Protein AF-A0A212UH02-F1 (afdb_monomer_lite)

Organism: NCBI:txid89968

pLDDT: mean 80.53, std 18.41, range [42.66, 97.81]

Sequence (176 aa):
MVTVTPSQAAPNKSSKPTMSANAAAHTKRFFQVAPLLGLSRFRIMVLRFFYAVIILLLGVQVWTEIVTHPVAWQPLPAVAFSFWGALSALAILGLVNPLKMIPLLLIQFGYKLIWLLMVAYPLWAANQLVLSQAQGLTKANLLGVVLDLLVIPWGYVFKQYILLSHPEQGALNLSQ

Secondary structure (DSSP, 8-state):
---PPPP--------PPPHHHHHHHHHHHHHHHHHHTT--HHHHHHHHHHHHHIIIIIIHHHHHHHHH--SS--HHHHHHHHHHHHHHHHHHHHHH-TTTTHHHHHHHHHHHHHHIIIIIHHHHHTT--TTSTHHHHHHHHHHHHHHHHHHS-HHHHIIIIIGGG-SSSSSSSS--

Structure (mmCIF, N/CA/C/O backbone):
data_AF-A0A212UH02-F1
#
_entry.id   AF-A0A212UH02-F1
#
loop_
_atom_site.group_PDB
_atom_site.id
_atom_site.type_symbol
_atom_site.label_atom_id
_atom_site.label_alt_id
_atom_s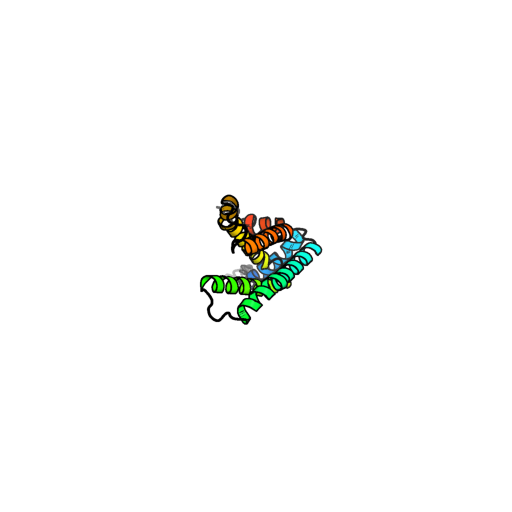ite.label_comp_id
_atom_site.label_asym_id
_atom_site.label_entity_id
_atom_site.label_seq_id
_atom_site.pdbx_PDB_ins_code
_atom_site.Cartn_x
_atom_site.Cartn_y
_atom_site.Cartn_z
_atom_site.occupancy
_atom_site.B_iso_or_equiv
_atom_site.auth_seq_id
_atom_site.auth_comp_id
_atom_site.auth_asym_id
_atom_site.auth_atom_id
_atom_site.pdbx_PDB_model_num
ATOM 1 N N . MET A 1 1 ? -8.562 59.029 61.235 1.00 44.41 1 MET A N 1
ATOM 2 C CA . MET A 1 1 ? -7.737 57.804 61.264 1.00 44.41 1 MET A CA 1
ATOM 3 C C . MET A 1 1 ? -8.304 56.870 60.209 1.00 44.41 1 MET A C 1
ATOM 5 O O . MET A 1 1 ? -9.461 56.496 60.316 1.00 44.41 1 MET A O 1
ATOM 9 N N . VAL A 1 2 ? -7.554 56.647 59.132 1.00 46.22 2 VAL A N 1
ATOM 10 C CA . VAL A 1 2 ? -7.956 55.844 57.968 1.00 46.22 2 VAL A CA 1
ATOM 11 C C . VAL A 1 2 ? -7.572 54.392 58.233 1.00 46.22 2 VAL A C 1
ATOM 13 O O . VAL A 1 2 ? -6.415 54.146 58.560 1.00 46.22 2 VAL A O 1
ATOM 16 N N . THR A 1 3 ? -8.479 53.439 58.026 1.00 42.66 3 THR A N 1
ATOM 17 C CA . THR A 1 3 ? -8.101 52.037 57.794 1.00 42.66 3 THR A CA 1
ATOM 18 C C . THR A 1 3 ? -8.930 51.457 56.652 1.00 42.66 3 THR A C 1
ATOM 20 O O . THR A 1 3 ? -10.142 51.282 56.734 1.00 42.66 3 THR A O 1
ATOM 23 N N . VAL A 1 4 ? -8.227 51.221 55.546 1.00 48.72 4 VAL A N 1
ATOM 24 C CA . VAL A 1 4 ? -8.689 50.608 54.300 1.00 48.72 4 VAL A CA 1
ATOM 25 C C . VAL A 1 4 ? -8.771 49.092 54.493 1.00 48.72 4 VAL A C 1
ATOM 27 O O . VAL A 1 4 ? -7.836 48.479 55.005 1.00 48.72 4 VAL A O 1
ATOM 30 N N . THR A 1 5 ? -9.876 48.478 54.077 1.00 52.28 5 THR A N 1
ATOM 31 C CA . THR A 1 5 ? -10.054 47.017 54.027 1.00 52.28 5 THR A CA 1
ATOM 32 C C . THR A 1 5 ? -9.269 46.432 52.839 1.00 52.28 5 THR A C 1
ATOM 34 O O . THR A 1 5 ? -9.361 46.992 51.745 1.00 52.28 5 THR A O 1
ATOM 37 N N . PRO A 1 6 ? -8.519 45.317 52.969 1.00 47.22 6 PRO A N 1
ATOM 38 C CA . PRO A 1 6 ? -7.828 44.726 51.828 1.00 47.22 6 PRO A CA 1
ATOM 39 C C . PRO A 1 6 ? -8.793 43.895 50.970 1.00 47.22 6 PRO A C 1
ATOM 41 O O . PRO A 1 6 ? -9.429 42.959 51.451 1.00 47.22 6 PRO A O 1
ATOM 44 N N . SER A 1 7 ? -8.854 44.228 49.681 1.00 46.78 7 SER A N 1
ATOM 45 C CA . SER A 1 7 ? -9.477 43.433 48.619 1.00 46.78 7 SER A CA 1
ATOM 46 C C . SER A 1 7 ? -8.651 42.167 48.356 1.00 46.78 7 SER A C 1
ATOM 48 O O . SER A 1 7 ? -7.488 42.254 47.958 1.00 46.78 7 SER A O 1
ATOM 50 N N . GLN A 1 8 ? -9.229 40.986 48.589 1.00 44.94 8 GLN A N 1
ATOM 5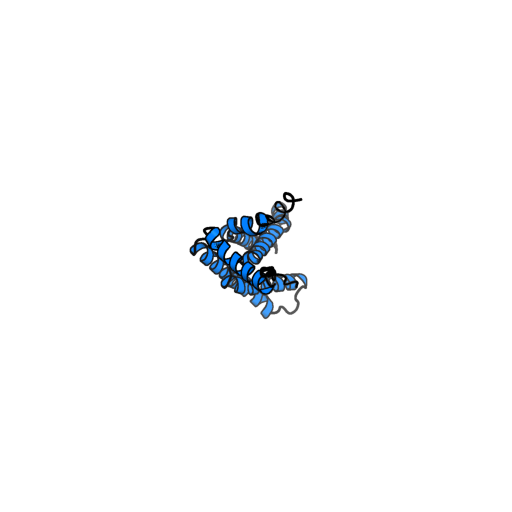1 C CA . GLN A 1 8 ? -8.630 39.710 48.192 1.00 44.94 8 GLN A CA 1
ATOM 52 C C . GLN A 1 8 ? -8.901 39.457 46.704 1.00 44.94 8 GLN A C 1
ATOM 54 O O . GLN A 1 8 ? -10.021 39.155 46.297 1.00 44.94 8 GLN A O 1
ATOM 59 N N . ALA A 1 9 ? -7.852 39.569 45.892 1.00 46.56 9 ALA A N 1
ATOM 60 C CA . ALA A 1 9 ? -7.858 39.167 44.493 1.00 46.56 9 ALA A CA 1
ATOM 61 C C . ALA A 1 9 ? -7.966 37.635 44.366 1.00 46.56 9 ALA A C 1
ATOM 63 O O . ALA A 1 9 ? -7.197 36.889 44.973 1.00 46.56 9 ALA A O 1
ATOM 64 N N . ALA A 1 10 ? -8.913 37.165 43.551 1.00 49.25 10 ALA A N 1
ATOM 65 C CA . ALA A 1 10 ? -9.073 35.754 43.213 1.00 49.25 10 ALA A CA 1
ATOM 66 C C . ALA A 1 10 ? -7.862 35.224 42.409 1.00 49.25 10 ALA A C 1
ATOM 68 O O . ALA A 1 10 ? -7.342 35.936 41.545 1.00 49.25 10 ALA A O 1
ATOM 69 N N . PRO A 1 11 ? -7.416 33.971 42.618 1.00 43.22 11 PRO A N 1
ATOM 70 C CA . PRO A 1 11 ? -6.321 33.402 41.843 1.00 43.22 11 PRO A CA 1
ATOM 71 C C . PRO A 1 11 ? -6.762 33.121 40.398 1.00 43.22 11 PRO A C 1
ATOM 73 O O . PRO A 1 11 ? -7.559 32.222 40.125 1.00 43.22 11 PRO A O 1
ATOM 76 N N . ASN A 1 12 ? -6.199 33.889 39.463 1.00 47.81 12 ASN A N 1
ATOM 77 C CA . ASN A 1 12 ? -6.303 33.698 38.019 1.00 47.81 12 ASN A CA 1
ATOM 78 C C . ASN A 1 12 ? -5.686 32.345 37.605 1.00 47.81 12 ASN A C 1
ATOM 80 O O . ASN A 1 12 ? -4.474 32.224 37.425 1.00 47.81 12 ASN A O 1
ATOM 84 N N . LYS A 1 13 ? -6.520 31.312 37.434 1.00 53.09 13 LYS A N 1
ATOM 85 C CA . LYS A 1 13 ? -6.127 30.038 36.810 1.00 53.09 13 LYS A CA 1
ATOM 86 C C . LYS A 1 13 ? -6.199 30.137 35.283 1.00 53.09 13 LYS A C 1
ATOM 88 O O . LYS A 1 13 ? -7.015 29.488 34.643 1.00 53.09 13 LYS A O 1
ATOM 93 N N . SER A 1 14 ? -5.290 30.905 34.693 1.00 54.97 14 SER A N 1
ATOM 94 C CA . SER A 1 14 ? -4.948 30.823 33.268 1.00 54.97 14 SER A CA 1
ATOM 95 C C . SER A 1 14 ? -3.706 29.936 33.091 1.00 54.97 14 SER A C 1
ATOM 97 O O . SER A 1 14 ? -2.656 30.376 32.616 1.00 54.97 14 SER A O 1
ATOM 99 N N . SER A 1 15 ? -3.784 28.665 33.492 1.00 56.62 15 SER A N 1
ATOM 100 C CA . SER A 1 15 ? -2.732 27.701 33.159 1.00 56.62 15 SER A CA 1
ATOM 101 C C . SER A 1 15 ? -2.909 27.270 31.704 1.00 56.62 15 SER A C 1
ATOM 103 O O . SER A 1 15 ? -3.694 26.365 31.415 1.00 56.62 15 SER A O 1
ATOM 105 N N . LYS A 1 16 ? -2.200 27.934 30.780 1.00 56.03 16 LYS A N 1
ATOM 106 C CA . LYS A 1 16 ? -2.063 27.460 29.396 1.00 56.03 16 LYS A CA 1
ATOM 107 C C . LYS A 1 16 ? -1.597 25.995 29.433 1.00 56.03 16 LYS A C 1
ATOM 109 O O . LYS A 1 16 ? -0.610 25.713 30.117 1.00 56.03 16 LYS A O 1
ATOM 114 N N . PRO A 1 17 ? -2.275 25.060 28.744 1.00 54.72 17 PRO A N 1
ATOM 115 C CA . PRO A 1 17 ? -1.836 23.673 28.711 1.00 54.72 17 PRO A CA 1
ATOM 116 C C . PRO A 1 17 ? -0.418 23.616 28.136 1.00 54.72 17 PRO A C 1
ATOM 118 O O . PRO A 1 17 ? -0.144 24.144 27.057 1.00 54.72 17 PRO A O 1
ATOM 121 N N . THR A 1 18 ? 0.503 23.020 28.890 1.00 59.59 18 THR A N 1
ATOM 122 C CA . THR A 1 18 ? 1.896 22.848 28.474 1.00 59.59 18 THR A CA 1
ATOM 123 C C . THR A 1 18 ? 1.941 21.977 27.213 1.00 59.59 18 THR A C 1
ATOM 125 O O . THR A 1 18 ? 1.190 21.010 27.093 1.00 59.59 18 THR A O 1
ATOM 128 N N . MET A 1 19 ? 2.820 22.299 26.256 1.00 54.53 19 MET A N 1
ATOM 129 C CA . MET A 1 19 ? 2.966 21.584 24.970 1.00 54.53 19 MET A CA 1
ATOM 130 C C . MET A 1 19 ? 3.012 20.046 25.115 1.00 54.53 19 MET A C 1
ATOM 132 O O . MET A 1 19 ? 2.472 19.323 24.280 1.00 54.53 19 MET A O 1
ATOM 136 N N . SER A 1 20 ? 3.590 19.550 26.215 1.00 56.31 20 SER A N 1
ATOM 137 C CA . SER A 1 20 ? 3.657 18.125 26.566 1.00 56.31 20 SER A CA 1
ATOM 138 C C . SER A 1 20 ? 2.278 17.490 26.825 1.00 56.31 20 SER A C 1
ATOM 140 O O . SER A 1 20 ? 1.991 16.393 26.339 1.00 56.31 20 SER A O 1
ATOM 142 N N . ALA A 1 21 ? 1.374 18.201 27.509 1.00 56.88 21 ALA A N 1
ATOM 143 C CA . ALA A 1 21 ? 0.016 17.729 27.772 1.00 56.88 21 ALA A CA 1
ATOM 144 C C . ALA A 1 21 ? -0.810 17.617 26.479 1.00 56.88 21 ALA A C 1
ATOM 146 O O . ALA A 1 21 ? -1.554 16.651 26.303 1.00 56.88 21 ALA A O 1
ATOM 147 N N . ASN A 1 22 ? -0.619 18.547 25.537 1.00 54.28 22 ASN A N 1
ATOM 148 C CA . ASN A 1 22 ? -1.305 18.525 24.243 1.00 54.28 22 ASN A CA 1
ATOM 149 C C . ASN A 1 22 ? -0.824 17.372 23.344 1.00 54.28 22 ASN A C 1
ATOM 151 O O . ASN A 1 22 ? -1.654 16.713 22.719 1.00 54.28 22 ASN A O 1
ATOM 155 N N . ALA A 1 23 ? 0.476 17.055 23.328 1.00 54.03 23 ALA A N 1
ATOM 156 C CA . ALA A 1 23 ? 1.018 15.926 22.561 1.00 54.03 23 ALA A CA 1
ATOM 157 C C . ALA A 1 23 ? 0.545 14.557 23.099 1.00 54.03 23 ALA A C 1
ATOM 159 O O . ALA A 1 23 ? 0.148 13.664 22.336 1.00 54.03 23 ALA A O 1
ATOM 160 N N . ALA A 1 24 ? 0.518 14.400 24.426 1.00 52.19 24 ALA A N 1
ATOM 161 C CA . ALA A 1 24 ? 0.012 13.193 25.078 1.00 52.19 24 ALA A CA 1
ATOM 162 C C . ALA A 1 24 ? -1.511 13.026 24.891 1.00 52.19 24 ALA A C 1
ATOM 164 O O . ALA A 1 24 ? -1.993 11.914 24.654 1.00 52.19 24 ALA A O 1
ATOM 165 N N . ALA A 1 25 ? -2.271 14.126 24.936 1.00 54.75 25 ALA A N 1
ATOM 166 C CA . ALA A 1 25 ? -3.713 14.130 24.696 1.00 54.75 25 ALA A CA 1
ATOM 167 C C . ALA A 1 25 ? -4.064 13.785 23.241 1.00 54.75 25 ALA A C 1
ATOM 169 O O . ALA A 1 25 ? -4.980 12.996 23.003 1.00 54.75 25 ALA A O 1
ATOM 170 N N . HIS A 1 26 ? -3.298 14.302 22.274 1.00 52.56 26 HIS A N 1
ATOM 171 C CA . HIS A 1 26 ? -3.458 13.959 20.861 1.00 52.56 26 HIS A CA 1
ATOM 172 C C . HIS A 1 26 ? -3.259 12.452 20.650 1.00 52.56 26 HIS A C 1
ATOM 174 O O . HIS A 1 26 ? -4.110 11.774 20.076 1.00 52.56 26 HIS A O 1
ATOM 180 N N . THR A 1 27 ? -2.197 11.895 21.239 1.00 54.19 27 THR A N 1
ATOM 181 C CA . THR A 1 27 ? -1.891 10.459 21.168 1.00 54.19 27 THR A CA 1
ATOM 182 C C . THR A 1 27 ? -3.000 9.591 21.774 1.00 54.19 27 THR A C 1
ATOM 184 O O . THR A 1 27 ? -3.365 8.575 21.181 1.00 54.19 27 THR A O 1
ATOM 187 N N . LYS A 1 28 ? -3.578 9.980 22.922 1.00 53.34 28 LYS A N 1
ATOM 188 C CA . LYS A 1 28 ? -4.703 9.254 23.546 1.00 53.34 28 LYS A CA 1
ATOM 189 C C . LYS A 1 28 ? -5.999 9.352 22.736 1.00 53.34 28 LYS A C 1
ATOM 191 O O . LYS A 1 28 ? -6.685 8.338 22.603 1.00 53.34 28 LYS A O 1
ATOM 196 N N . ARG A 1 29 ? -6.306 10.517 22.149 1.00 56.53 29 ARG A N 1
ATOM 197 C CA . ARG A 1 29 ? -7.474 10.696 21.266 1.00 56.53 29 ARG A CA 1
ATOM 198 C C . ARG A 1 29 ? -7.444 9.715 20.097 1.00 56.53 29 ARG A C 1
ATOM 200 O O . ARG A 1 29 ? -8.456 9.078 19.832 1.00 56.53 29 ARG A O 1
ATOM 207 N N . PHE A 1 30 ? -6.280 9.518 19.473 1.00 53.75 30 PHE A N 1
ATOM 208 C CA . PHE A 1 30 ? -6.116 8.610 18.330 1.00 53.75 30 PHE A CA 1
ATOM 209 C C . PHE A 1 30 ? -6.485 7.146 18.629 1.00 53.75 30 PHE A C 1
ATOM 211 O O . PHE A 1 30 ? -7.094 6.481 17.791 1.00 53.75 30 PHE A O 1
ATOM 218 N N . PHE A 1 31 ? -6.162 6.633 19.820 1.00 54.09 31 PHE A N 1
ATOM 219 C CA . PHE A 1 31 ? -6.538 5.266 20.207 1.00 54.09 31 PHE A CA 1
ATOM 220 C C . PHE A 1 31 ? -8.020 5.137 20.581 1.00 54.09 31 PHE A C 1
ATOM 222 O O . PHE A 1 31 ? -8.596 4.064 20.414 1.00 54.09 31 PHE A O 1
ATOM 229 N N . GLN A 1 32 ? -8.652 6.223 21.034 1.00 56.34 32 GLN A N 1
ATOM 230 C CA . GLN A 1 32 ? -10.084 6.259 21.341 1.00 56.34 32 GLN A CA 1
ATOM 231 C C . GLN A 1 32 ? -10.962 6.324 20.083 1.00 56.34 32 GLN A C 1
ATOM 233 O O . GLN A 1 32 ? -12.103 5.867 20.126 1.00 56.34 32 GLN A O 1
ATOM 238 N N . VAL A 1 33 ? -10.441 6.796 18.941 1.00 56.97 33 VAL A N 1
ATOM 239 C CA . VAL A 1 33 ? -11.210 6.834 17.681 1.00 56.97 33 VAL A CA 1
ATOM 240 C C . VAL A 1 33 ? -11.592 5.428 17.206 1.00 56.97 33 VAL A C 1
ATOM 242 O O . VAL A 1 33 ? -12.659 5.245 16.638 1.00 56.97 33 VAL A O 1
ATOM 245 N N . ALA A 1 34 ? -10.778 4.402 17.470 1.00 59.94 34 ALA A N 1
ATOM 246 C CA . ALA A 1 34 ? -11.080 3.042 17.016 1.00 59.94 34 ALA A CA 1
ATOM 247 C C . ALA A 1 34 ? -12.332 2.426 17.686 1.00 59.94 34 ALA A C 1
ATOM 249 O O . ALA A 1 34 ? -13.202 1.943 16.954 1.00 59.94 34 ALA A O 1
ATOM 250 N N . PRO A 1 35 ? -12.493 2.501 19.025 1.00 60.16 35 PRO A N 1
ATOM 251 C CA . PRO A 1 35 ? -13.762 2.209 19.693 1.00 60.16 35 PRO A CA 1
ATOM 252 C C . PRO A 1 35 ? -14.928 3.081 19.212 1.00 60.16 35 PRO A C 1
ATOM 254 O O . PRO A 1 35 ? -16.013 2.559 18.976 1.00 60.16 35 PRO A O 1
ATOM 257 N N . LEU A 1 36 ? -14.706 4.388 19.009 1.00 57.34 36 LEU A N 1
ATOM 258 C CA . LEU A 1 36 ? -15.743 5.328 18.547 1.00 57.34 36 LEU A CA 1
ATOM 259 C C . LEU A 1 36 ? -16.240 5.027 17.125 1.00 57.34 36 LEU A C 1
ATOM 261 O O . LEU A 1 36 ? -17.359 5.372 16.758 1.00 57.34 36 LEU A O 1
ATOM 265 N N . LEU A 1 37 ? -15.411 4.368 16.319 1.00 63.44 37 LEU A N 1
ATOM 266 C CA . LEU A 1 37 ? -15.738 3.924 14.968 1.00 63.44 37 LEU A CA 1
ATOM 267 C C . LEU A 1 37 ? -16.335 2.514 14.920 1.00 63.44 37 LEU A C 1
ATOM 269 O O . LEU A 1 37 ? -16.599 2.018 13.826 1.00 63.44 37 LEU A O 1
ATOM 273 N N . GLY A 1 38 ? -16.531 1.865 16.074 1.00 63.59 38 GLY A N 1
ATOM 274 C CA . GLY A 1 38 ? -17.081 0.513 16.158 1.00 63.59 38 GLY A CA 1
ATOM 275 C C . GLY A 1 38 ? -16.187 -0.551 15.515 1.00 63.59 38 GLY A C 1
ATOM 276 O O . GLY A 1 38 ? -16.683 -1.585 15.070 1.00 63.59 38 GLY A O 1
ATOM 277 N N . LEU A 1 39 ? -14.871 -0.311 15.412 1.00 74.44 39 LEU A N 1
ATOM 278 C CA . LEU A 1 39 ? -13.957 -1.280 14.808 1.00 74.44 39 LEU A CA 1
ATOM 279 C C . LEU A 1 39 ? -13.866 -2.526 15.694 1.00 74.44 39 LEU A C 1
ATOM 281 O O . LEU A 1 39 ? -13.365 -2.479 16.819 1.00 74.44 39 LEU A O 1
ATOM 285 N N . SER A 1 40 ? -14.340 -3.657 15.169 1.00 81.69 40 SER A N 1
ATOM 286 C CA . SER A 1 40 ? -14.275 -4.934 15.873 1.00 81.69 40 SER A CA 1
ATOM 287 C C . SER A 1 40 ? -12.821 -5.366 16.088 1.00 81.69 40 SER A C 1
ATOM 289 O O . SER A 1 40 ? -11.940 -5.111 15.259 1.00 81.69 40 SER A O 1
ATOM 291 N N . ARG A 1 41 ? -12.564 -6.084 17.191 1.00 80.81 41 ARG A N 1
ATOM 292 C CA . ARG A 1 41 ? -11.245 -6.687 17.469 1.00 80.81 41 ARG A CA 1
ATOM 293 C C . ARG A 1 41 ? -10.762 -7.550 16.298 1.00 80.81 41 ARG A C 1
ATOM 295 O O . ARG A 1 41 ? -9.580 -7.529 15.970 1.00 80.81 41 ARG A O 1
ATOM 302 N N . PHE A 1 42 ? -11.694 -8.227 15.625 1.00 85.50 42 PHE A N 1
ATOM 303 C CA . PHE A 1 42 ? -11.431 -9.010 14.422 1.00 85.50 42 PHE A CA 1
ATOM 304 C C . PHE A 1 42 ? -10.785 -8.174 13.308 1.00 85.50 42 PHE A C 1
ATOM 306 O O . PHE A 1 42 ? -9.761 -8.571 12.761 1.00 85.50 42 PHE A O 1
ATOM 313 N N . ARG A 1 43 ? -11.303 -6.973 13.021 1.00 87.88 43 ARG A N 1
ATOM 314 C CA . ARG A 1 43 ? -10.759 -6.115 11.955 1.00 87.88 43 ARG A CA 1
ATOM 315 C C . ARG A 1 43 ? -9.331 -5.650 12.243 1.00 87.88 43 ARG A C 1
ATOM 317 O O . ARG A 1 43 ? -8.519 -5.550 11.329 1.00 87.88 43 ARG A O 1
ATOM 324 N N . ILE A 1 44 ? -9.002 -5.423 13.514 1.00 88.50 44 ILE A N 1
ATOM 325 C CA . ILE A 1 44 ? -7.632 -5.101 13.938 1.00 88.50 44 ILE A CA 1
ATOM 326 C C . ILE A 1 44 ? -6.701 -6.303 13.725 1.00 88.50 44 ILE A C 1
ATOM 328 O O . ILE A 1 44 ? -5.570 -6.121 13.275 1.00 88.50 44 ILE A O 1
ATOM 332 N N . MET A 1 45 ? -7.164 -7.526 14.005 1.00 90.69 45 MET A N 1
ATOM 333 C CA . MET A 1 45 ? -6.379 -8.736 13.737 1.00 90.69 45 MET A CA 1
ATOM 334 C C . MET A 1 45 ? -6.154 -8.953 12.239 1.00 90.69 45 MET A C 1
ATOM 336 O O . MET A 1 45 ? -5.030 -9.253 11.852 1.00 90.69 45 MET A O 1
ATOM 340 N N . VAL A 1 46 ? -7.169 -8.724 11.400 1.00 92.62 46 VAL A N 1
ATOM 341 C CA . VAL A 1 46 ? -7.033 -8.784 9.934 1.00 92.62 46 VAL A CA 1
ATOM 342 C C . VAL A 1 46 ? -6.003 -7.771 9.430 1.00 92.62 46 VAL A C 1
ATOM 344 O O . VAL A 1 46 ? -5.144 -8.125 8.630 1.00 92.62 46 VAL A O 1
ATOM 347 N N . LEU A 1 47 ? -6.018 -6.537 9.944 1.00 93.81 47 LEU A N 1
ATOM 348 C CA . LEU A 1 47 ? -5.001 -5.534 9.612 1.00 93.81 47 LEU A CA 1
ATOM 349 C C . LEU A 1 47 ? -3.590 -5.991 9.995 1.00 93.81 47 LEU A C 1
ATOM 351 O O . LEU A 1 47 ? -2.675 -5.891 9.185 1.00 93.81 47 LEU A O 1
ATOM 355 N N . ARG A 1 48 ? -3.403 -6.517 11.212 1.00 93.75 48 ARG A N 1
ATOM 356 C CA . ARG A 1 48 ? -2.103 -7.052 11.654 1.00 93.75 48 ARG A CA 1
ATOM 357 C C . ARG A 1 48 ? -1.639 -8.203 10.775 1.00 93.75 48 ARG A C 1
ATOM 359 O O . ARG A 1 48 ? -0.487 -8.221 10.358 1.00 93.75 48 ARG A O 1
ATOM 366 N N . PHE A 1 49 ? -2.539 -9.132 10.473 1.00 95.12 49 PHE A N 1
ATOM 367 C CA . PHE A 1 49 ? -2.256 -10.231 9.563 1.00 95.12 49 PHE A CA 1
ATOM 368 C C . PHE A 1 49 ? -1.821 -9.709 8.193 1.00 95.12 49 PHE A C 1
ATOM 370 O O . PHE A 1 49 ? -0.831 -10.173 7.644 1.00 95.12 49 PHE A O 1
ATOM 377 N N . PHE A 1 50 ? -2.487 -8.682 7.674 1.00 95.31 50 PHE A N 1
ATOM 378 C CA . PHE A 1 50 ? -2.126 -8.103 6.389 1.00 95.31 50 PHE A CA 1
ATOM 379 C C . PHE A 1 50 ? -0.749 -7.423 6.388 1.00 95.31 50 PHE A C 1
ATOM 381 O O . PHE A 1 50 ? 0.020 -7.615 5.451 1.00 95.31 50 PHE A O 1
ATOM 388 N N . TYR A 1 51 ? -0.374 -6.711 7.458 1.00 96.00 51 TYR A N 1
ATOM 389 C CA . TYR A 1 51 ? 1.005 -6.225 7.607 1.00 96.00 51 TYR A CA 1
ATOM 390 C C . TYR A 1 51 ? 2.019 -7.375 7.646 1.00 96.00 51 TYR A C 1
ATOM 392 O O . TYR A 1 51 ? 3.081 -7.259 7.039 1.00 96.00 51 TYR A O 1
ATOM 400 N N . ALA A 1 52 ? 1.689 -8.501 8.289 1.00 96.19 52 ALA A N 1
ATOM 401 C CA . ALA A 1 52 ? 2.540 -9.691 8.261 1.00 96.19 52 ALA A CA 1
ATOM 402 C C . ALA A 1 52 ? 2.670 -10.260 6.841 1.00 96.19 52 ALA A C 1
ATOM 404 O O . ALA A 1 52 ? 3.773 -10.587 6.417 1.00 96.19 52 ALA A O 1
ATOM 405 N N . VAL A 1 53 ? 1.576 -10.308 6.076 1.00 94.12 53 VAL A N 1
ATOM 406 C CA . VAL A 1 53 ? 1.589 -10.721 4.664 1.00 94.12 53 VAL A CA 1
ATOM 407 C C . VAL A 1 53 ? 2.484 -9.808 3.825 1.00 94.12 53 VAL A C 1
ATOM 409 O O . VAL A 1 53 ? 3.246 -10.312 3.010 1.00 94.12 53 VAL A O 1
ATOM 412 N N . ILE A 1 54 ? 2.458 -8.489 4.039 1.00 93.88 54 ILE A N 1
ATOM 413 C CA . ILE A 1 54 ? 3.366 -7.556 3.350 1.00 93.88 54 ILE A CA 1
ATOM 414 C C . ILE A 1 54 ? 4.828 -7.888 3.677 1.00 93.88 54 ILE A C 1
ATOM 416 O O . ILE A 1 54 ? 5.653 -7.983 2.774 1.00 93.88 54 ILE A O 1
ATOM 420 N N . ILE A 1 55 ? 5.159 -8.112 4.949 1.00 94.88 55 ILE A N 1
ATOM 421 C CA . ILE A 1 55 ? 6.527 -8.463 5.364 1.00 94.88 55 ILE A CA 1
ATOM 422 C C . ILE A 1 55 ? 6.963 -9.798 4.745 1.00 94.88 55 ILE A C 1
ATOM 424 O O . ILE A 1 55 ? 8.086 -9.917 4.264 1.00 94.88 55 ILE A O 1
ATOM 428 N N . LEU A 1 56 ? 6.083 -10.800 4.732 1.00 94.38 56 LEU A N 1
ATOM 429 C CA . LEU A 1 56 ? 6.420 -12.143 4.267 1.00 94.38 56 LEU A CA 1
ATOM 430 C C . LEU A 1 56 ? 6.451 -12.260 2.744 1.00 94.38 56 LEU A C 1
ATOM 432 O O . LEU A 1 56 ? 7.382 -12.844 2.209 1.00 94.38 56 LEU A O 1
ATOM 436 N N . LEU A 1 57 ? 5.455 -11.727 2.037 1.00 90.00 57 LEU A N 1
ATOM 437 C CA . LEU A 1 57 ? 5.381 -11.852 0.581 1.00 90.00 57 LEU A CA 1
ATOM 438 C C . LEU A 1 57 ? 6.278 -10.826 -0.108 1.00 90.00 57 LEU A C 1
ATOM 440 O O . LEU A 1 57 ? 7.171 -11.200 -0.861 1.00 90.00 57 LEU A O 1
ATOM 444 N N . LEU A 1 58 ? 6.064 -9.536 0.165 1.00 91.38 58 LEU A N 1
ATOM 445 C CA . LEU A 1 58 ? 6.854 -8.473 -0.456 1.00 91.38 58 LEU A CA 1
ATOM 446 C C . LEU A 1 58 ? 8.243 -8.394 0.180 1.00 91.38 58 LEU A C 1
ATOM 448 O O . LEU A 1 58 ? 9.238 -8.333 -0.534 1.00 91.38 58 LEU A O 1
ATOM 452 N N . GLY A 1 59 ? 8.316 -8.397 1.513 1.00 92.44 59 GLY A N 1
ATOM 453 C CA . GLY A 1 59 ? 9.578 -8.212 2.224 1.00 92.44 59 GLY A CA 1
ATOM 454 C C . GLY A 1 59 ? 10.587 -9.312 1.911 1.00 92.44 59 GLY A C 1
ATOM 455 O O . GLY A 1 59 ? 11.688 -8.982 1.492 1.00 92.44 59 GLY A O 1
ATOM 456 N N . VAL A 1 60 ? 10.236 -10.597 2.031 1.00 93.31 60 VAL A N 1
ATOM 457 C CA . VAL A 1 60 ? 11.189 -11.685 1.728 1.00 93.31 60 VAL A CA 1
ATOM 458 C C . VAL A 1 60 ? 11.730 -11.557 0.307 1.00 93.31 60 VAL A C 1
ATOM 460 O O . VAL A 1 60 ? 12.941 -11.539 0.130 1.00 93.31 60 VAL A O 1
ATOM 463 N N . GLN A 1 61 ? 10.857 -11.370 -0.687 1.00 90.94 61 GLN A N 1
ATOM 464 C CA . GLN A 1 61 ? 11.281 -11.207 -2.078 1.00 90.94 61 GLN A CA 1
ATOM 465 C C . GLN A 1 61 ? 12.240 -10.019 -2.253 1.00 90.94 61 GLN A C 1
ATOM 467 O O . GLN A 1 61 ? 13.306 -10.156 -2.848 1.00 90.94 61 GLN A O 1
ATOM 472 N N . VAL A 1 62 ? 11.874 -8.852 -1.723 1.00 93.06 62 VAL A N 1
ATOM 473 C CA . VAL A 1 62 ?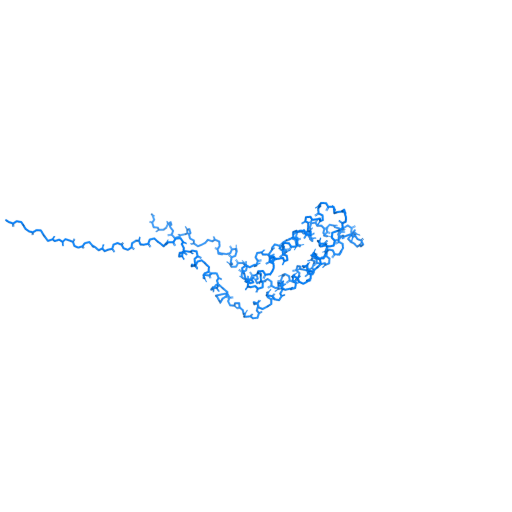 12.650 -7.618 -1.889 1.00 93.06 62 VAL A CA 1
ATOM 474 C C . VAL A 1 62 ? 13.977 -7.675 -1.139 1.00 93.06 62 VAL A C 1
ATOM 476 O O . VAL A 1 62 ? 15.004 -7.287 -1.685 1.00 93.06 62 VAL A O 1
ATOM 479 N N . TRP A 1 63 ? 13.982 -8.170 0.097 1.00 93.81 63 TRP A N 1
ATOM 480 C CA . TRP A 1 63 ? 15.202 -8.292 0.891 1.00 93.81 63 TRP A CA 1
ATOM 481 C C . TRP A 1 63 ? 16.133 -9.370 0.350 1.00 93.81 63 TRP A C 1
ATOM 483 O O . TRP A 1 63 ? 17.343 -9.186 0.434 1.00 93.81 63 TRP A O 1
ATOM 493 N N . THR A 1 64 ? 15.613 -10.447 -0.250 1.00 92.31 64 THR A N 1
ATOM 494 C CA . THR A 1 64 ? 16.448 -11.391 -0.999 1.00 92.31 64 THR A CA 1
ATOM 495 C C . THR A 1 64 ? 17.150 -10.675 -2.145 1.00 92.31 64 THR A C 1
ATOM 497 O O . THR A 1 64 ? 18.372 -10.697 -2.166 1.00 92.31 64 THR A O 1
ATOM 500 N N . GLU A 1 65 ? 16.420 -9.967 -3.013 1.00 90.06 65 GLU A N 1
ATOM 501 C CA . GLU A 1 65 ? 17.010 -9.219 -4.137 1.00 90.06 65 GLU A CA 1
ATOM 502 C C . GLU A 1 65 ? 18.047 -8.184 -3.685 1.00 90.06 65 GLU A C 1
ATOM 504 O O . GLU A 1 65 ? 19.123 -8.080 -4.276 1.00 90.06 65 GLU A O 1
ATOM 509 N N . ILE A 1 66 ? 17.750 -7.451 -2.603 1.00 90.94 66 ILE A N 1
ATOM 510 C CA . ILE A 1 66 ? 18.690 -6.506 -1.995 1.00 90.94 66 ILE A CA 1
ATOM 511 C C . ILE A 1 66 ? 19.937 -7.247 -1.521 1.00 90.94 66 ILE A C 1
ATOM 513 O O . ILE A 1 66 ? 21.026 -6.863 -1.906 1.00 90.94 66 ILE A O 1
ATOM 517 N N . VAL A 1 67 ? 19.818 -8.298 -0.705 1.00 91.44 67 VAL A N 1
ATOM 518 C CA . VAL A 1 67 ? 20.978 -8.970 -0.093 1.00 91.44 67 VAL A CA 1
ATOM 519 C C . VAL A 1 67 ? 21.819 -9.713 -1.127 1.00 91.44 67 VAL A C 1
ATOM 521 O O . VAL A 1 67 ? 23.047 -9.657 -1.050 1.00 91.44 67 VAL A O 1
ATOM 524 N N . THR A 1 68 ? 21.193 -10.375 -2.104 1.00 88.19 68 THR A N 1
ATOM 525 C CA . THR A 1 68 ? 21.902 -11.146 -3.135 1.00 88.19 68 THR A CA 1
ATOM 526 C C . THR A 1 68 ? 22.638 -10.278 -4.152 1.00 88.19 68 THR A C 1
ATOM 528 O O . THR A 1 68 ? 23.409 -10.836 -4.924 1.00 88.19 68 THR A O 1
ATOM 531 N N . HIS A 1 69 ? 22.424 -8.953 -4.146 1.00 71.75 69 HIS A N 1
ATOM 532 C CA . HIS A 1 69 ? 23.152 -7.938 -4.921 1.00 71.75 69 HIS A CA 1
ATOM 533 C C . HIS A 1 69 ? 23.640 -8.414 -6.307 1.00 71.75 69 HIS A C 1
ATOM 535 O O . HIS A 1 69 ? 24.804 -8.792 -6.469 1.00 71.75 69 HIS A O 1
ATOM 541 N N . PRO A 1 70 ? 22.802 -8.344 -7.351 1.00 74.06 70 PRO A N 1
ATOM 542 C CA . PRO A 1 70 ? 23.272 -8.465 -8.725 1.00 74.06 70 PRO A CA 1
ATOM 543 C C . PRO A 1 70 ? 24.408 -7.464 -8.999 1.00 74.06 70 PRO A C 1
ATOM 545 O O . PRO A 1 70 ? 24.266 -6.269 -8.746 1.00 74.06 70 PRO A O 1
ATOM 548 N N . VAL A 1 71 ? 25.521 -7.954 -9.556 1.00 63.09 71 VAL A N 1
ATOM 549 C CA . VAL A 1 71 ? 26.790 -7.217 -9.767 1.00 63.09 71 VAL A CA 1
ATOM 550 C C . VAL A 1 71 ? 26.620 -5.881 -10.511 1.00 63.09 71 VAL A C 1
ATOM 552 O O . VAL A 1 71 ? 27.423 -4.970 -10.329 1.00 63.09 71 VAL A O 1
ATOM 555 N N . ALA A 1 72 ? 25.569 -5.73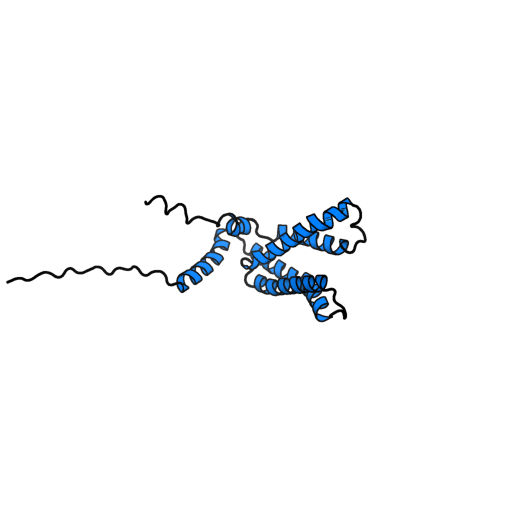2 -11.320 1.00 76.69 72 ALA A N 1
ATOM 556 C CA . ALA A 1 72 ? 25.251 -4.498 -12.031 1.00 76.69 72 ALA A CA 1
ATOM 557 C C . ALA A 1 72 ? 23.762 -4.160 -11.899 1.00 76.69 72 ALA A C 1
ATOM 559 O O . ALA A 1 72 ? 22.940 -4.497 -12.755 1.00 76.69 72 ALA A O 1
ATOM 560 N N . TRP A 1 73 ? 23.399 -3.484 -10.813 1.00 80.94 73 TRP A N 1
ATOM 561 C CA . TRP A 1 73 ? 22.059 -2.936 -10.667 1.00 80.94 73 TRP A CA 1
ATOM 562 C C . TRP A 1 73 ? 21.840 -1.752 -11.601 1.00 80.94 73 TRP A C 1
ATOM 564 O O . TRP A 1 73 ? 22.576 -0.766 -11.579 1.00 80.94 73 TRP A O 1
ATOM 574 N N . GLN A 1 74 ? 20.768 -1.821 -12.388 1.00 86.94 74 GLN A N 1
ATOM 575 C CA . GLN A 1 74 ? 20.270 -0.617 -13.030 1.00 86.94 74 GLN A CA 1
ATOM 576 C C . GLN A 1 74 ? 19.740 0.346 -11.950 1.00 86.94 74 GLN A C 1
ATOM 578 O O . GLN A 1 74 ? 19.022 -0.099 -11.047 1.00 86.94 74 GLN A O 1
ATOM 583 N N . PRO A 1 75 ? 20.035 1.657 -12.036 1.00 88.50 75 PRO A N 1
ATOM 584 C CA . PRO A 1 75 ? 19.703 2.601 -10.968 1.00 88.50 75 PRO A CA 1
ATOM 585 C C . PRO A 1 75 ? 18.211 2.672 -10.609 1.00 88.50 75 PRO A C 1
ATOM 587 O O . PRO A 1 75 ? 17.865 2.745 -9.434 1.00 88.50 75 PRO A O 1
ATOM 590 N N . LEU A 1 76 ? 17.303 2.628 -11.590 1.00 90.19 76 LEU A N 1
ATOM 591 C CA . LEU A 1 76 ? 15.862 2.752 -11.326 1.00 90.19 76 LEU A CA 1
ATOM 592 C C . LEU A 1 76 ? 15.263 1.508 -10.634 1.00 90.19 76 LEU A C 1
ATOM 594 O O . LEU A 1 76 ? 14.584 1.679 -9.618 1.00 90.19 76 LEU A O 1
ATOM 598 N N . PRO A 1 77 ? 15.525 0.267 -11.093 1.00 88.50 77 PRO A N 1
ATOM 599 C CA . PRO A 1 77 ? 15.154 -0.932 -10.339 1.00 88.50 77 PRO A CA 1
ATOM 600 C C . PRO A 1 77 ? 15.724 -0.962 -8.918 1.00 88.50 77 PRO A C 1
ATOM 602 O O . PRO A 1 77 ? 14.998 -1.295 -7.984 1.00 88.50 77 PRO A O 1
ATOM 605 N N . ALA A 1 78 ? 16.982 -0.547 -8.732 1.00 90.50 78 ALA A N 1
ATOM 606 C CA . ALA A 1 78 ? 17.607 -0.456 -7.412 1.00 90.50 78 ALA A CA 1
ATOM 607 C C . ALA A 1 78 ? 16.821 0.455 -6.456 1.00 90.50 78 ALA A C 1
ATOM 609 O O . ALA A 1 78 ? 16.565 0.096 -5.303 1.00 90.50 78 ALA A O 1
ATOM 610 N N . VAL A 1 79 ? 16.388 1.622 -6.947 1.00 93.50 79 VAL A N 1
ATOM 611 C CA . VAL A 1 79 ? 15.545 2.556 -6.187 1.00 93.50 79 VAL A CA 1
ATOM 612 C C . VAL A 1 79 ? 14.202 1.917 -5.833 1.00 93.50 79 VAL A C 1
ATOM 614 O O . VAL A 1 79 ? 13.757 2.044 -4.693 1.00 93.50 79 VAL A O 1
ATOM 617 N N . ALA A 1 80 ? 13.572 1.193 -6.763 1.00 92.38 80 ALA A N 1
ATOM 618 C CA . ALA A 1 80 ? 12.300 0.518 -6.511 1.00 92.38 80 ALA A CA 1
ATOM 619 C C . ALA A 1 80 ? 12.417 -0.553 -5.412 1.00 92.38 80 ALA A C 1
ATOM 621 O O . ALA A 1 80 ? 11.628 -0.542 -4.466 1.00 92.38 80 ALA A O 1
ATOM 622 N N . PHE A 1 81 ? 13.434 -1.420 -5.480 1.00 92.94 81 PHE A N 1
ATOM 623 C CA . PHE A 1 81 ? 13.688 -2.419 -4.437 1.00 92.94 81 PHE A CA 1
ATOM 624 C C . PHE A 1 81 ? 14.011 -1.771 -3.092 1.00 92.94 81 PHE A C 1
ATOM 626 O O . PHE A 1 81 ? 13.462 -2.179 -2.073 1.00 92.94 81 PHE A O 1
ATOM 633 N N . SER A 1 82 ? 14.814 -0.707 -3.081 1.00 94.38 82 SER A N 1
ATOM 634 C CA . SER A 1 82 ? 15.127 0.039 -1.855 1.00 94.38 82 SER A CA 1
ATOM 635 C C . SER A 1 82 ? 13.868 0.641 -1.222 1.00 94.38 82 SER A C 1
ATOM 637 O O . SER A 1 82 ? 13.656 0.540 -0.012 1.00 94.38 82 SER A O 1
ATOM 639 N N . PHE A 1 83 ? 12.989 1.221 -2.042 1.00 95.69 83 PHE A N 1
ATOM 640 C CA . PHE A 1 83 ? 11.724 1.792 -1.593 1.00 95.69 83 PHE A CA 1
ATOM 641 C C . PHE A 1 83 ? 10.771 0.723 -1.044 1.00 95.69 83 PHE A C 1
ATOM 643 O O . PHE A 1 83 ? 10.234 0.880 0.054 1.00 95.69 83 PHE A O 1
ATOM 650 N N . TRP A 1 84 ? 10.589 -0.396 -1.752 1.00 95.56 84 TRP A N 1
ATOM 651 C CA . TRP A 1 84 ? 9.773 -1.511 -1.258 1.00 95.56 84 TRP A CA 1
ATOM 652 C C . TRP A 1 84 ? 10.373 -2.174 -0.012 1.00 95.56 84 TRP A C 1
ATOM 654 O O . TRP A 1 84 ? 9.628 -2.577 0.884 1.00 95.56 84 TRP A O 1
ATOM 664 N N . GLY A 1 85 ? 11.701 -2.217 0.098 1.00 96.06 85 GLY A N 1
ATOM 665 C CA . GLY A 1 85 ? 12.417 -2.698 1.276 1.00 96.06 85 GLY A CA 1
ATOM 666 C C . GLY A 1 85 ? 12.084 -1.837 2.489 1.00 96.06 85 GLY A C 1
ATOM 667 O O . GLY A 1 85 ? 11.633 -2.356 3.511 1.00 96.06 85 GLY A O 1
ATOM 668 N N . ALA A 1 86 ? 12.167 -0.513 2.341 1.00 96.25 86 ALA A N 1
ATOM 669 C CA . ALA A 1 86 ? 11.766 0.434 3.378 1.00 96.25 86 ALA A CA 1
ATOM 670 C C . ALA A 1 86 ? 10.277 0.312 3.752 1.00 96.25 86 ALA A C 1
ATOM 672 O O . ALA A 1 86 ? 9.944 0.310 4.939 1.00 96.25 86 ALA A O 1
ATOM 673 N N . LEU A 1 87 ? 9.375 0.151 2.774 1.00 95.62 87 LEU A N 1
ATOM 674 C CA . LEU A 1 87 ? 7.949 -0.080 3.044 1.00 95.62 87 LEU A CA 1
ATOM 675 C C . LEU A 1 87 ? 7.725 -1.356 3.864 1.00 95.62 87 LEU A C 1
ATOM 677 O O . LEU A 1 87 ? 6.961 -1.335 4.829 1.00 95.62 87 LEU A O 1
ATOM 681 N N . SER A 1 88 ? 8.399 -2.454 3.514 1.00 95.75 88 SER A N 1
ATOM 682 C CA . SER A 1 88 ? 8.290 -3.715 4.256 1.00 95.75 88 SER A CA 1
ATOM 683 C C . SER A 1 88 ? 8.846 -3.601 5.681 1.00 95.75 88 SER A C 1
ATOM 685 O O . SER A 1 88 ? 8.245 -4.126 6.616 1.00 95.75 88 SER A O 1
ATOM 687 N N . ALA A 1 89 ? 9.925 -2.837 5.885 1.00 95.62 89 ALA A N 1
ATOM 688 C CA . ALA A 1 89 ? 10.449 -2.549 7.217 1.00 95.62 89 ALA A CA 1
ATOM 689 C C . ALA A 1 89 ? 9.457 -1.713 8.043 1.00 95.62 89 ALA A C 1
ATOM 691 O O . ALA A 1 89 ? 9.181 -2.034 9.198 1.00 95.62 89 ALA A O 1
ATOM 692 N N . LEU A 1 90 ? 8.845 -0.683 7.447 1.00 95.75 90 LEU A N 1
ATOM 693 C CA . LEU A 1 90 ? 7.801 0.109 8.107 1.00 95.75 90 LEU A CA 1
ATOM 694 C C . LEU A 1 90 ? 6.546 -0.717 8.418 1.00 95.75 90 LEU A C 1
ATOM 696 O O . LEU A 1 90 ? 5.874 -0.451 9.417 1.00 95.75 90 LEU A O 1
ATOM 700 N N . ALA A 1 91 ? 6.244 -1.752 7.630 1.00 95.06 91 ALA A N 1
ATOM 701 C CA . ALA A 1 91 ? 5.127 -2.653 7.903 1.00 95.06 91 ALA A CA 1
ATOM 702 C C . ALA A 1 91 ? 5.283 -3.398 9.244 1.00 95.06 91 ALA A C 1
ATOM 704 O O . ALA A 1 91 ? 4.274 -3.713 9.877 1.00 95.06 91 ALA A O 1
ATOM 705 N N . ILE A 1 92 ? 6.512 -3.580 9.751 1.00 95.12 92 ILE A N 1
ATOM 706 C CA . ILE A 1 92 ? 6.766 -4.133 11.095 1.00 95.12 92 ILE A CA 1
ATOM 707 C C . ILE A 1 92 ? 6.121 -3.249 12.171 1.00 95.12 92 ILE A C 1
ATOM 709 O O . ILE A 1 92 ? 5.477 -3.746 13.096 1.00 95.12 92 ILE A O 1
ATOM 713 N N . LEU A 1 93 ? 6.195 -1.924 12.024 1.00 93.81 93 LEU A N 1
ATOM 714 C CA . LEU A 1 93 ? 5.529 -0.990 12.937 1.00 93.81 93 LEU A CA 1
ATOM 715 C C . LEU A 1 93 ? 3.996 -1.080 12.836 1.00 93.81 93 LEU A C 1
ATOM 717 O O . LEU A 1 93 ? 3.289 -0.835 13.821 1.00 93.81 93 LEU A O 1
ATOM 721 N N . GLY A 1 94 ? 3.483 -1.480 11.669 1.00 91.06 94 GLY A N 1
ATOM 722 C CA . GLY A 1 94 ? 2.070 -1.778 11.437 1.00 91.06 94 GLY A CA 1
ATOM 723 C C . GLY A 1 94 ? 1.565 -2.993 12.219 1.00 91.06 94 GLY A C 1
ATOM 724 O O . GLY A 1 94 ? 0.398 -3.022 12.606 1.00 91.06 94 GLY A O 1
ATOM 725 N N . LEU A 1 95 ? 2.428 -3.951 12.571 1.00 92.69 95 LEU A N 1
ATOM 726 C CA . LEU A 1 95 ? 2.044 -5.058 13.458 1.00 92.69 95 LEU A CA 1
ATOM 727 C C . LEU A 1 95 ? 1.707 -4.559 14.866 1.00 92.69 95 LEU A C 1
ATOM 729 O O . LEU A 1 95 ? 0.708 -4.970 15.465 1.00 92.69 95 LEU A O 1
ATOM 733 N N . VAL A 1 96 ? 2.511 -3.629 15.384 1.00 91.31 96 VAL A N 1
ATOM 734 C CA . VAL A 1 96 ? 2.311 -3.063 16.722 1.00 91.31 96 VAL A CA 1
ATOM 735 C C . VAL A 1 96 ? 1.110 -2.114 16.713 1.00 91.31 96 VAL A C 1
ATOM 737 O O . VAL A 1 96 ? 0.175 -2.289 17.501 1.00 91.31 96 VAL A O 1
ATOM 740 N N . ASN A 1 97 ? 1.103 -1.154 15.781 1.00 88.62 97 ASN A N 1
ATOM 741 C CA . ASN A 1 97 ? 0.122 -0.070 15.698 1.00 88.62 97 ASN A CA 1
ATOM 742 C C . ASN A 1 97 ? -0.578 -0.016 14.320 1.00 88.62 97 ASN A C 1
ATOM 744 O O . ASN A 1 97 ? -0.380 0.943 13.567 1.00 88.62 97 ASN A O 1
ATOM 748 N N . PRO A 1 98 ? -1.453 -0.984 13.992 1.00 89.00 98 PRO A N 1
ATOM 749 C CA . PRO A 1 98 ? -1.994 -1.157 12.639 1.00 89.00 98 PRO A CA 1
ATOM 750 C C . PRO A 1 98 ? -2.780 0.044 12.113 1.00 89.00 98 PRO A C 1
ATOM 752 O O . PRO A 1 98 ? -2.688 0.371 10.933 1.00 89.00 98 PRO A O 1
ATOM 755 N N . LEU A 1 99 ? -3.528 0.723 12.988 1.00 89.50 99 LEU A N 1
ATOM 756 C CA . LEU A 1 99 ? -4.326 1.892 12.613 1.00 89.50 99 LEU A CA 1
ATOM 757 C C . LEU A 1 99 ? -3.471 3.140 12.369 1.00 89.50 99 LEU A C 1
ATOM 759 O O . LEU A 1 99 ? -3.814 3.963 11.530 1.00 89.50 99 LEU A O 1
ATOM 763 N N . LYS A 1 100 ? -2.332 3.269 13.062 1.00 87.31 100 LYS A N 1
ATOM 764 C CA . LYS A 1 100 ? -1.415 4.400 12.857 1.00 87.31 100 LYS A CA 1
ATOM 765 C C . LYS A 1 100 ? -0.653 4.285 11.543 1.00 87.31 100 LYS A C 1
ATOM 767 O O . LYS A 1 100 ? -0.303 5.304 10.962 1.00 87.31 100 LYS A O 1
ATOM 772 N N . MET A 1 101 ? -0.429 3.056 11.083 1.00 93.81 101 MET A N 1
ATOM 773 C CA . MET A 1 101 ? 0.271 2.776 9.831 1.00 93.81 101 MET A CA 1
ATOM 774 C C . MET A 1 101 ? -0.657 2.652 8.621 1.00 93.81 101 MET A C 1
ATOM 776 O O . MET A 1 101 ? -0.184 2.342 7.536 1.00 93.81 101 MET A O 1
ATOM 780 N N . ILE A 1 102 ? -1.951 2.974 8.746 1.00 93.44 102 ILE A N 1
ATOM 781 C CA . ILE A 1 102 ? -2.866 3.050 7.593 1.00 93.44 102 ILE A CA 1
ATOM 782 C C . ILE A 1 102 ? -2.323 3.911 6.438 1.00 93.44 102 ILE A C 1
ATOM 784 O O . ILE A 1 102 ? -2.490 3.484 5.295 1.00 93.44 102 ILE A O 1
ATOM 788 N N . PRO A 1 103 ? -1.616 5.041 6.664 1.00 93.69 103 PRO A N 1
ATOM 789 C CA . PRO A 1 103 ? -0.994 5.788 5.572 1.00 93.69 103 PRO A CA 1
ATOM 790 C C . PRO A 1 103 ? -0.047 4.938 4.711 1.00 93.69 103 PRO A C 1
ATOM 792 O O . PRO A 1 103 ? 0.001 5.127 3.501 1.00 93.69 103 PRO A O 1
ATOM 795 N N . LEU A 1 104 ? 0.639 3.950 5.299 1.00 94.88 104 LEU A N 1
ATOM 796 C CA . LEU A 1 104 ? 1.491 3.005 4.572 1.00 94.88 104 LEU A CA 1
ATOM 797 C C . LEU A 1 104 ? 0.683 2.161 3.575 1.00 94.88 104 LEU A C 1
ATOM 799 O O . LEU A 1 104 ? 1.114 1.955 2.441 1.00 94.88 104 LEU A O 1
ATOM 803 N N . LEU A 1 105 ? -0.494 1.679 3.987 1.00 95.19 105 LEU A N 1
ATOM 804 C CA . LEU A 1 105 ? -1.391 0.911 3.117 1.00 95.19 105 LEU A CA 1
ATOM 805 C C . LEU A 1 105 ? -2.000 1.794 2.023 1.00 95.19 105 LEU A C 1
ATOM 807 O O . LEU A 1 105 ? -2.118 1.359 0.884 1.00 95.19 105 LEU A O 1
ATOM 811 N N . LEU A 1 106 ? -2.327 3.051 2.342 1.00 95.56 106 LEU A N 1
ATOM 812 C CA . LEU A 1 106 ? -2.829 4.015 1.359 1.00 95.56 106 LEU A CA 1
ATOM 813 C C . LEU A 1 106 ? -1.782 4.340 0.285 1.00 95.56 106 LEU A C 1
ATOM 815 O O . LEU A 1 106 ? -2.132 4.412 -0.890 1.00 95.56 106 LEU A O 1
ATOM 819 N N . ILE A 1 107 ? -0.506 4.477 0.664 1.00 96.00 107 ILE A N 1
ATOM 820 C CA . ILE A 1 107 ? 0.599 4.651 -0.292 1.00 96.00 107 ILE A CA 1
ATOM 821 C C . ILE A 1 107 ? 0.696 3.440 -1.222 1.00 96.00 107 ILE A C 1
ATOM 823 O O . ILE A 1 107 ? 0.780 3.618 -2.435 1.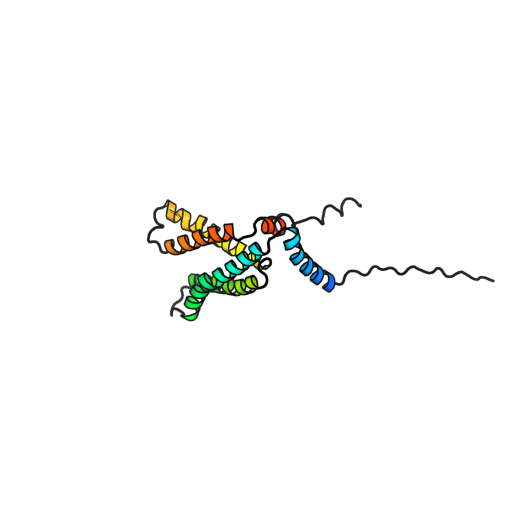00 96.00 107 ILE A O 1
ATOM 827 N N . GLN A 1 108 ? 0.648 2.215 -0.687 1.00 95.12 108 GLN A N 1
ATOM 828 C CA . GLN A 1 108 ? 0.688 1.001 -1.510 1.00 95.12 108 GLN A CA 1
ATOM 829 C C . GLN A 1 108 ? -0.493 0.916 -2.473 1.00 95.12 108 GLN A C 1
ATOM 831 O O . GLN A 1 108 ? -0.301 0.649 -3.659 1.00 95.12 108 GLN A O 1
ATOM 836 N N . PHE A 1 109 ? -1.697 1.174 -1.970 1.00 96.62 109 PHE A N 1
ATOM 837 C CA . PHE A 1 109 ? -2.909 1.183 -2.773 1.00 96.62 109 PHE A CA 1
ATOM 838 C C . PHE A 1 109 ? -2.814 2.217 -3.903 1.00 96.62 109 PHE A C 1
ATOM 840 O O . PHE A 1 109 ? -3.024 1.881 -5.067 1.00 96.62 109 PHE A O 1
ATOM 847 N N . GLY A 1 110 ? -2.412 3.452 -3.583 1.00 97.06 110 GLY A N 1
ATOM 848 C CA . GLY A 1 110 ? -2.237 4.529 -4.557 1.00 97.06 110 GLY A CA 1
ATOM 849 C C . GLY A 1 110 ? -1.173 4.215 -5.609 1.00 97.06 110 GLY A C 1
ATOM 850 O O . GLY A 1 110 ? -1.441 4.350 -6.799 1.00 97.06 110 GLY A O 1
ATOM 851 N N . TYR A 1 111 ? -0.002 3.723 -5.191 1.00 95.12 111 TYR A N 1
ATOM 852 C CA . TYR A 1 111 ? 1.060 3.274 -6.099 1.00 95.12 111 TYR A CA 1
ATOM 853 C C . TYR A 1 111 ? 0.538 2.237 -7.102 1.00 95.12 111 TYR A C 1
ATOM 855 O O . TYR A 1 111 ? 0.708 2.410 -8.310 1.00 95.12 111 TYR A O 1
ATOM 863 N N . LYS A 1 112 ? -0.126 1.179 -6.617 1.00 95.94 112 LYS A N 1
ATOM 864 C CA . LYS A 1 112 ? -0.625 0.102 -7.478 1.00 95.94 112 LYS A CA 1
ATOM 865 C C . LYS A 1 112 ? -1.709 0.605 -8.425 1.00 95.94 112 LYS A C 1
ATOM 867 O O . LYS A 1 112 ? -1.690 0.233 -9.593 1.00 95.94 112 LYS A O 1
ATOM 872 N N . LEU A 1 113 ? -2.617 1.466 -7.958 1.00 97.31 113 LEU A N 1
ATOM 873 C CA . LEU A 1 113 ? -3.636 2.074 -8.814 1.00 97.31 113 LEU A CA 1
ATOM 874 C C . LEU A 1 113 ? -3.015 2.923 -9.922 1.00 97.31 113 LEU A C 1
ATOM 876 O O . LEU A 1 113 ? -3.348 2.728 -11.087 1.00 97.31 113 LEU A O 1
ATOM 880 N N . ILE A 1 114 ? -2.089 3.822 -9.580 1.00 97.62 114 ILE A N 1
ATOM 881 C CA . ILE A 1 114 ? -1.395 4.660 -10.565 1.00 97.62 114 ILE A CA 1
ATOM 882 C C . ILE A 1 114 ? -0.681 3.771 -11.583 1.00 97.62 114 ILE A C 1
ATOM 884 O O . ILE A 1 114 ? -0.823 3.977 -12.784 1.00 97.62 114 ILE A O 1
ATOM 888 N N . TRP A 1 115 ? 0.038 2.748 -11.122 1.00 97.19 115 TRP A N 1
ATOM 889 C CA . TRP A 1 115 ? 0.762 1.840 -12.003 1.00 97.19 115 TRP A CA 1
ATOM 890 C C . TRP A 1 115 ? -0.181 1.043 -12.921 1.00 97.19 115 TRP A C 1
ATOM 892 O O . TRP A 1 115 ? 0.061 0.944 -14.123 1.00 97.19 115 TRP A O 1
ATOM 902 N N . LEU A 1 116 ? -1.291 0.511 -12.399 1.00 97.81 116 LEU A N 1
ATOM 903 C CA . LEU A 1 116 ? -2.268 -0.230 -13.202 1.00 97.81 116 LEU A CA 1
ATOM 904 C C . LEU A 1 116 ? -2.943 0.662 -14.249 1.00 97.81 116 LEU A C 1
ATOM 906 O O . LEU A 1 116 ? -3.108 0.237 -15.387 1.00 97.81 116 LEU A O 1
ATOM 910 N N . LEU A 1 117 ? -3.299 1.894 -13.889 1.00 97.38 117 LEU A N 1
ATOM 911 C CA . LEU A 1 117 ? -3.983 2.822 -14.790 1.00 97.38 117 LEU A CA 1
ATOM 912 C C . LEU A 1 117 ? -3.046 3.426 -15.840 1.00 97.38 117 LEU A C 1
ATOM 914 O O . LEU A 1 117 ? -3.442 3.587 -16.989 1.00 97.38 117 LEU A O 1
ATOM 918 N N . MET A 1 118 ? -1.814 3.758 -15.456 1.00 97.44 118 MET A N 1
ATOM 919 C CA . MET A 1 118 ? -0.894 4.507 -16.318 1.00 97.44 118 MET A CA 1
ATOM 920 C C . MET A 1 118 ? 0.090 3.620 -17.078 1.00 97.44 118 MET A C 1
ATOM 922 O O . MET A 1 118 ? 0.627 4.052 -18.091 1.00 97.44 118 MET A O 1
ATOM 926 N N . VAL A 1 119 ? 0.339 2.390 -16.615 1.00 95.69 119 VAL A N 1
ATOM 927 C CA . VAL A 1 119 ? 1.308 1.473 -17.240 1.00 95.69 119 VAL A CA 1
ATOM 928 C C . VAL A 1 119 ? 0.617 0.221 -17.762 1.00 95.69 119 VAL A C 1
ATOM 930 O O . VAL A 1 119 ? 0.700 -0.079 -18.952 1.00 95.69 119 VAL A O 1
ATOM 933 N N . ALA A 1 120 ? -0.096 -0.509 -16.901 1.00 96.00 120 ALA A N 1
ATOM 934 C CA . ALA A 1 120 ? -0.691 -1.783 -17.306 1.00 96.00 120 ALA A CA 1
ATOM 935 C C . ALA A 1 120 ? -1.837 -1.613 -18.301 1.00 96.00 120 ALA A C 1
ATOM 937 O O . ALA A 1 120 ? -1.912 -2.355 -19.278 1.00 96.00 120 ALA A O 1
ATOM 938 N N . TYR A 1 121 ? -2.725 -0.651 -18.052 1.00 96.38 121 TYR A N 1
ATOM 939 C CA . TYR A 1 121 ? -3.906 -0.432 -18.875 1.00 96.38 121 TYR A CA 1
ATOM 940 C C . TYR A 1 121 ? -3.550 -0.050 -20.323 1.00 96.38 121 TYR A C 1
ATOM 942 O O . TYR A 1 121 ? -4.063 -0.717 -21.222 1.00 96.38 121 TYR A O 1
ATOM 950 N N . PRO A 1 122 ? -2.629 0.898 -20.599 1.00 96.81 122 PRO A N 1
ATOM 951 C CA . PRO A 1 122 ? -2.187 1.170 -21.968 1.00 96.81 122 PRO A CA 1
ATOM 952 C C . PRO A 1 122 ? -1.570 -0.049 -22.664 1.00 96.81 122 PRO A C 1
ATOM 954 O O . PRO A 1 122 ? -1.899 -0.329 -23.814 1.00 96.81 122 PRO A O 1
ATOM 957 N N . LEU A 1 123 ? -0.723 -0.819 -21.966 1.00 96.12 123 LEU A N 1
ATOM 958 C CA . LEU A 1 123 ? -0.122 -2.038 -22.521 1.00 96.12 123 LEU A CA 1
ATOM 959 C C . LEU A 1 123 ? -1.171 -3.111 -22.827 1.00 96.12 123 LEU A C 1
ATOM 961 O O . LEU A 1 123 ? -1.064 -3.818 -23.828 1.00 96.12 123 LEU A O 1
ATOM 965 N N . TRP A 1 124 ? -2.184 -3.246 -21.972 1.00 96.38 124 TRP A N 1
ATOM 966 C CA . TRP A 1 124 ? -3.294 -4.165 -22.192 1.00 96.38 124 TRP A CA 1
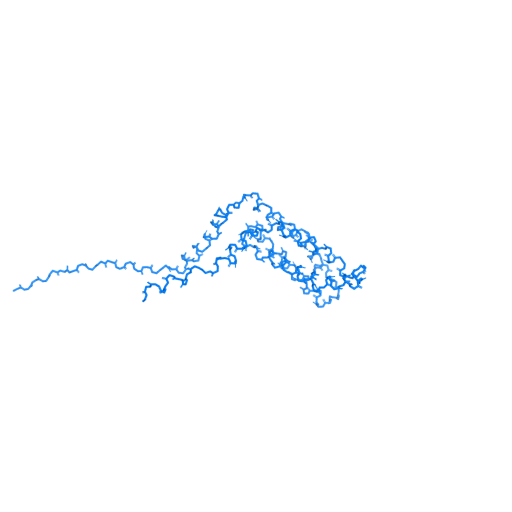ATOM 967 C C . TRP A 1 124 ? -4.144 -3.731 -23.388 1.00 96.38 124 TRP A C 1
ATOM 969 O O . TRP A 1 124 ? -4.402 -4.549 -24.267 1.00 96.38 124 TRP A O 1
ATOM 979 N N . ALA A 1 125 ? -4.493 -2.445 -23.471 1.00 96.62 125 ALA A N 1
ATOM 980 C CA . ALA A 1 125 ? -5.258 -1.881 -24.581 1.00 96.62 125 ALA A CA 1
ATOM 981 C C . ALA A 1 125 ? -4.529 -2.025 -25.930 1.00 96.62 125 ALA A C 1
ATOM 983 O O . ALA A 1 125 ? -5.164 -2.232 -26.960 1.00 96.62 125 ALA A O 1
ATOM 984 N N . ALA A 1 126 ? -3.194 -1.978 -25.922 1.00 96.25 126 ALA A N 1
ATOM 985 C CA . ALA A 1 126 ? -2.357 -2.207 -27.098 1.00 96.25 126 ALA A CA 1
ATOM 986 C C . ALA A 1 126 ? -2.091 -3.696 -27.408 1.00 96.25 126 ALA A C 1
ATOM 988 O O . ALA A 1 126 ? -1.353 -3.991 -28.345 1.00 96.25 126 ALA A O 1
ATOM 989 N N . ASN A 1 127 ? -2.647 -4.642 -26.638 1.00 94.56 127 ASN A N 1
ATOM 990 C CA . ASN A 1 127 ? -2.345 -6.083 -26.706 1.00 94.56 127 ASN A CA 1
ATOM 991 C C . ASN A 1 127 ? -0.855 -6.434 -26.502 1.00 94.56 127 ASN A C 1
ATOM 993 O O . ASN A 1 127 ? -0.390 -7.489 -26.923 1.00 94.56 127 ASN A O 1
ATOM 997 N N . GLN A 1 128 ? -0.105 -5.568 -25.821 1.00 95.19 128 GLN A N 1
ATOM 998 C CA . GLN A 1 128 ? 1.332 -5.718 -25.559 1.00 95.19 128 GLN A CA 1
ATOM 999 C C . GLN A 1 128 ? 1.634 -6.201 -24.139 1.00 95.19 128 GLN A C 1
ATOM 1001 O O . GLN A 1 128 ? 2.786 -6.438 -23.797 1.00 95.19 128 GLN A O 1
ATOM 1006 N N . LEU A 1 129 ? 0.620 -6.337 -23.281 1.00 93.19 129 LEU A N 1
ATOM 1007 C CA . LEU A 1 129 ? 0.836 -6.729 -21.890 1.00 93.19 129 LEU A CA 1
ATOM 1008 C C . LEU A 1 129 ? 1.274 -8.194 -21.747 1.00 93.19 129 LEU A C 1
ATOM 1010 O O . LEU A 1 129 ? 2.088 -8.516 -20.879 1.00 93.19 129 LEU A O 1
ATOM 1014 N N . VAL A 1 130 ? 0.723 -9.093 -22.559 1.00 90.69 130 VAL A N 1
ATOM 1015 C CA . VAL A 1 130 ? 0.992 -10.534 -22.466 1.00 90.69 130 VAL A CA 1
ATOM 1016 C C . VAL A 1 130 ? 2.430 -10.808 -22.921 1.00 90.69 130 VAL A C 1
ATOM 1018 O O . VAL A 1 130 ? 2.841 -10.305 -23.957 1.00 90.69 130 VAL A O 1
ATOM 1021 N N . LEU A 1 131 ? 3.201 -11.574 -22.135 1.00 90.38 131 LEU A N 1
ATOM 1022 C CA . LEU A 1 131 ? 4.641 -11.842 -22.334 1.00 90.38 131 LEU A CA 1
ATOM 1023 C C . LEU A 1 131 ? 5.578 -10.628 -22.175 1.00 90.38 131 LEU A C 1
ATOM 1025 O O . LEU A 1 131 ? 6.786 -10.761 -22.358 1.00 90.38 131 LEU A O 1
ATOM 1029 N N . SER A 1 132 ? 5.064 -9.461 -21.780 1.00 92.81 132 SER A N 1
ATOM 1030 C CA . SER A 1 132 ? 5.911 -8.319 -21.421 1.00 92.81 132 SER A CA 1
ATOM 1031 C C . SER A 1 132 ? 6.532 -8.474 -20.030 1.00 92.81 132 SER A C 1
ATOM 1033 O O . SER A 1 132 ? 6.002 -9.167 -19.157 1.00 92.81 132 SER A O 1
ATOM 1035 N N . GLN A 1 133 ? 7.600 -7.715 -19.770 1.00 89.38 133 GLN A N 1
ATOM 1036 C CA . GLN A 1 133 ? 8.189 -7.593 -18.429 1.00 89.38 133 GLN A CA 1
ATOM 1037 C C . GLN A 1 133 ? 7.192 -7.029 -17.394 1.00 89.38 133 GLN A C 1
ATOM 1039 O O . GLN A 1 133 ? 7.304 -7.307 -16.201 1.00 89.38 133 GLN A O 1
ATOM 1044 N N . ALA A 1 134 ? 6.173 -6.283 -17.839 1.00 92.56 134 ALA A N 1
ATOM 1045 C CA . ALA A 1 134 ? 5.146 -5.704 -16.977 1.00 92.56 134 ALA A CA 1
ATOM 1046 C C . ALA A 1 134 ? 4.067 -6.717 -16.547 1.00 92.56 134 ALA A C 1
ATOM 1048 O O . ALA A 1 134 ? 3.317 -6.453 -15.605 1.00 92.56 134 ALA A O 1
ATOM 1049 N N . GLN A 1 135 ? 3.967 -7.885 -17.194 1.00 93.69 135 GLN A N 1
ATOM 1050 C CA . GLN A 1 135 ? 2.888 -8.842 -16.938 1.00 93.69 135 GLN A CA 1
ATOM 1051 C C . GLN A 1 135 ? 2.881 -9.350 -15.489 1.00 93.69 135 GLN A C 1
ATOM 1053 O O . GLN A 1 135 ? 1.826 -9.392 -14.850 1.00 93.69 135 GLN A O 1
ATOM 1058 N N . GLY A 1 136 ? 4.051 -9.733 -14.968 1.00 92.81 136 GLY A N 1
ATOM 1059 C CA . GLY A 1 136 ? 4.189 -10.250 -13.604 1.00 92.81 136 GLY A CA 1
ATOM 1060 C C . GLY A 1 136 ? 3.792 -9.206 -12.563 1.00 92.81 136 GLY A C 1
ATOM 1061 O O . GLY A 1 136 ? 2.933 -9.462 -11.717 1.00 92.81 136 GLY A O 1
ATOM 1062 N N . LEU A 1 137 ? 4.339 -7.994 -12.701 1.00 92.81 137 LEU A N 1
ATOM 1063 C CA . LEU A 1 137 ? 4.036 -6.876 -11.810 1.00 92.81 137 LEU A CA 1
ATOM 1064 C C . LEU A 1 137 ? 2.561 -6.455 -11.895 1.00 92.81 137 LEU A C 1
ATOM 1066 O O . LEU A 1 137 ? 1.962 -6.132 -10.875 1.00 92.81 137 LEU A O 1
ATOM 1070 N N . THR A 1 138 ? 1.932 -6.554 -13.071 1.00 96.25 138 THR A N 1
ATOM 1071 C CA . THR A 1 138 ? 0.489 -6.302 -13.229 1.00 96.25 138 THR A CA 1
ATOM 1072 C C . THR A 1 138 ? -0.354 -7.259 -12.410 1.00 96.25 138 THR A C 1
ATOM 1074 O O . THR A 1 138 ? -1.239 -6.818 -11.682 1.00 96.25 138 THR A O 1
ATOM 1077 N N . LYS A 1 139 ? -0.079 -8.564 -12.496 1.00 95.00 139 LYS A N 1
ATOM 1078 C CA . LYS A 1 139 ? -0.826 -9.573 -11.734 1.00 95.00 139 LYS A CA 1
ATOM 1079 C C . LYS A 1 139 ? -0.672 -9.351 -10.228 1.00 95.00 139 LYS A C 1
ATOM 1081 O O . LYS A 1 139 ? -1.666 -9.374 -9.506 1.00 95.00 139 LYS A O 1
ATOM 1086 N N . ALA A 1 140 ? 0.554 -9.083 -9.776 1.00 93.31 140 ALA A N 1
ATOM 1087 C CA . ALA A 1 140 ? 0.845 -8.801 -8.374 1.00 93.31 140 ALA A CA 1
ATOM 1088 C C . ALA A 1 140 ? 0.147 -7.519 -7.884 1.00 93.31 140 ALA A C 1
ATOM 1090 O O . ALA A 1 140 ? -0.496 -7.531 -6.834 1.00 93.31 140 ALA A O 1
ATOM 1091 N N . ASN A 1 141 ? 0.208 -6.434 -8.661 1.00 95.31 141 ASN A N 1
ATOM 1092 C CA . ASN A 1 141 ? -0.429 -5.164 -8.315 1.00 95.31 141 ASN A CA 1
ATOM 1093 C C . ASN A 1 141 ? -1.956 -5.267 -8.315 1.00 95.31 141 ASN A C 1
ATOM 1095 O O . ASN A 1 141 ? -2.590 -4.719 -7.418 1.00 95.31 141 ASN A O 1
ATOM 1099 N N . LEU A 1 142 ? -2.551 -6.006 -9.255 1.00 96.25 142 LEU A N 1
ATOM 1100 C CA . LEU A 1 142 ? -3.996 -6.223 -9.302 1.00 96.25 142 LEU A CA 1
ATOM 1101 C C . LEU A 1 142 ? -4.488 -6.995 -8.073 1.00 96.25 142 LEU A C 1
ATOM 1103 O O . LEU A 1 142 ? -5.418 -6.550 -7.401 1.00 96.25 142 LEU A O 1
ATOM 1107 N N . LEU A 1 143 ? -3.825 -8.106 -7.734 1.00 95.12 143 LEU A N 1
ATOM 1108 C CA . LEU A 1 143 ? -4.122 -8.855 -6.511 1.00 95.12 143 LEU A CA 1
ATOM 1109 C C . LEU A 1 143 ? -3.942 -7.970 -5.272 1.00 95.12 143 LEU A C 1
ATOM 1111 O O . LEU A 1 143 ? -4.800 -7.944 -4.391 1.00 95.12 143 LEU A O 1
ATOM 1115 N N . GLY A 1 144 ? -2.850 -7.205 -5.232 1.00 93.69 144 GLY A N 1
ATOM 1116 C CA . GLY A 1 144 ? -2.553 -6.276 -4.152 1.00 93.69 144 GLY A CA 1
ATOM 1117 C C . GLY A 1 144 ? -3.646 -5.227 -3.948 1.00 93.69 144 GLY A C 1
ATOM 1118 O O . GLY A 1 144 ? -4.037 -5.005 -2.811 1.00 93.69 144 GLY A O 1
ATOM 1119 N N . VAL A 1 145 ? -4.171 -4.626 -5.021 1.00 96.12 145 VAL A N 1
ATOM 1120 C CA . VAL A 1 145 ? -5.266 -3.639 -4.954 1.00 96.12 145 VAL A CA 1
ATOM 1121 C C . VAL A 1 145 ? -6.540 -4.255 -4.397 1.00 96.12 145 VAL A C 1
ATOM 1123 O O . VAL A 1 145 ? -7.190 -3.638 -3.557 1.00 96.12 145 VAL A O 1
ATOM 1126 N N . VAL A 1 146 ? -6.894 -5.469 -4.827 1.00 95.88 146 VAL A N 1
ATOM 1127 C CA . VAL A 1 146 ? -8.079 -6.168 -4.309 1.00 95.88 146 VAL A CA 1
ATOM 1128 C C . VAL A 1 146 ? -7.929 -6.440 -2.812 1.00 95.88 146 VAL A C 1
ATOM 1130 O O . VAL A 1 146 ? -8.850 -6.173 -2.044 1.00 95.88 146 VAL A O 1
ATOM 1133 N N . LEU A 1 147 ? -6.759 -6.912 -2.374 1.00 94.00 147 LEU A N 1
ATOM 1134 C CA . LEU A 1 147 ? -6.493 -7.150 -0.955 1.00 94.00 147 LEU A CA 1
ATOM 1135 C C . LEU A 1 147 ? -6.516 -5.854 -0.135 1.00 94.00 147 LEU A C 1
ATOM 1137 O O . LEU A 1 147 ? -7.166 -5.809 0.910 1.00 94.00 147 LEU A O 1
ATOM 1141 N N . ASP A 1 148 ? -5.870 -4.795 -0.626 1.00 94.00 148 ASP A N 1
ATOM 1142 C CA . ASP A 1 148 ? -5.870 -3.472 0.004 1.00 94.00 148 ASP A CA 1
ATOM 1143 C C . ASP A 1 148 ? -7.315 -2.952 0.148 1.00 94.00 148 ASP A C 1
ATOM 1145 O O . ASP A 1 148 ? -7.713 -2.503 1.224 1.00 94.00 148 ASP A O 1
ATOM 1149 N N . LEU A 1 149 ? -8.144 -3.095 -0.893 1.00 94.94 149 LEU A N 1
ATOM 1150 C CA . LEU A 1 149 ? -9.552 -2.688 -0.884 1.00 94.94 149 LEU A CA 1
ATOM 1151 C C . LEU A 1 149 ? -10.386 -3.433 0.164 1.00 94.94 149 LEU A C 1
ATOM 1153 O O . LEU A 1 149 ? -11.268 -2.836 0.781 1.00 94.94 149 LEU A O 1
ATOM 1157 N N . LEU A 1 150 ? -10.109 -4.712 0.401 1.00 93.81 150 LEU A N 1
ATOM 1158 C CA . LEU A 1 150 ? -10.834 -5.505 1.394 1.00 93.81 150 LEU A CA 1
ATOM 1159 C C . LEU A 1 150 ? -10.368 -5.217 2.827 1.00 93.81 150 LEU A C 1
ATOM 1161 O O . LEU A 1 150 ? -11.185 -5.117 3.747 1.00 93.81 150 LEU A O 1
ATOM 1165 N N . VAL A 1 151 ? -9.056 -5.094 3.030 1.00 92.81 151 VAL A N 1
ATOM 1166 C CA . VAL A 1 151 ? -8.462 -4.985 4.367 1.00 92.81 151 VAL A CA 1
ATOM 1167 C C . VAL A 1 151 ? -8.573 -3.572 4.928 1.00 92.81 151 VAL A C 1
ATOM 1169 O O . VAL A 1 151 ? -8.853 -3.404 6.123 1.00 92.81 151 VAL A O 1
ATOM 1172 N N . ILE A 1 152 ? -8.358 -2.547 4.098 1.00 93.50 152 ILE A N 1
ATOM 1173 C CA . ILE A 1 152 ? -8.311 -1.162 4.562 1.00 93.50 152 ILE A CA 1
ATOM 1174 C C . ILE A 1 152 ? -9.673 -0.780 5.173 1.00 93.50 152 ILE A C 1
ATOM 1176 O O . ILE A 1 152 ? -10.733 -0.952 4.563 1.00 93.50 152 ILE A O 1
ATOM 1180 N N . PRO A 1 153 ? -9.700 -0.259 6.414 1.00 91.56 153 PRO A N 1
ATOM 1181 C CA . PRO A 1 153 ? -10.919 0.230 7.030 1.00 91.56 153 PRO A CA 1
ATOM 1182 C C . PRO A 1 153 ? -11.327 1.571 6.413 1.00 91.56 153 PRO A C 1
ATOM 1184 O O . PRO A 1 153 ? -11.102 2.620 7.004 1.00 91.56 153 PRO A O 1
ATOM 1187 N N . TRP A 1 154 ? -11.965 1.556 5.243 1.00 91.31 154 TRP A N 1
ATOM 1188 C CA . TRP A 1 154 ? -12.352 2.778 4.523 1.00 91.31 154 TRP A CA 1
ATOM 1189 C C . TRP A 1 154 ? -13.160 3.760 5.373 1.00 91.31 154 TRP A C 1
ATOM 1191 O O . TRP A 1 154 ? -12.872 4.949 5.366 1.00 91.31 154 TRP A O 1
ATOM 1201 N N . GLY A 1 155 ? -14.096 3.278 6.198 1.00 86.50 155 GLY A N 1
ATOM 1202 C CA . GLY A 1 155 ? -14.833 4.139 7.132 1.00 86.50 155 GLY A CA 1
ATOM 1203 C C . GLY A 1 155 ? -13.933 4.872 8.139 1.00 86.50 155 GLY A C 1
ATOM 1204 O O . GLY A 1 155 ? -14.209 6.023 8.471 1.00 86.50 155 GLY A O 1
ATOM 1205 N N . TYR A 1 156 ? -12.838 4.240 8.585 1.00 85.88 156 TYR A N 1
ATOM 1206 C CA . TYR A 1 156 ? -11.795 4.900 9.380 1.00 85.88 156 TYR A CA 1
ATOM 1207 C C . TYR A 1 156 ? -11.040 5.918 8.528 1.00 85.88 156 TYR A C 1
ATOM 1209 O O . TYR A 1 156 ? -10.878 7.052 8.960 1.00 85.88 156 TYR A O 1
ATOM 1217 N N . VAL A 1 157 ? -10.636 5.545 7.309 1.00 90.00 157 VAL A N 1
ATOM 1218 C CA . VAL A 1 157 ? -9.880 6.422 6.401 1.00 90.00 157 VAL A CA 1
ATOM 1219 C C . VAL A 1 157 ? -10.644 7.711 6.101 1.00 90.00 157 VAL A C 1
ATOM 1221 O O . VAL A 1 157 ? -10.117 8.798 6.325 1.00 90.00 157 VAL A O 1
ATOM 1224 N N . PHE A 1 158 ? -11.900 7.602 5.662 1.00 87.94 158 PHE A N 1
ATOM 1225 C CA . PHE A 1 158 ? -12.738 8.759 5.348 1.00 87.94 158 PHE A CA 1
ATOM 1226 C C . PHE A 1 158 ? -12.945 9.648 6.568 1.00 87.94 158 PHE A C 1
ATOM 1228 O O . PHE A 1 158 ? -12.784 10.862 6.480 1.00 87.94 158 PHE A O 1
ATOM 1235 N N . LYS A 1 159 ? -13.257 9.068 7.731 1.00 83.94 159 LYS A N 1
ATOM 1236 C CA . LYS A 1 159 ? -13.487 9.866 8.937 1.00 83.94 159 LYS A CA 1
ATOM 1237 C C . LYS A 1 159 ? -12.216 10.556 9.418 1.00 83.94 159 LYS A C 1
ATOM 1239 O O . LYS A 1 159 ? -12.265 11.738 9.726 1.00 83.94 159 LYS A O 1
ATOM 1244 N N . GLN A 1 160 ? -11.095 9.842 9.442 1.00 82.06 160 GLN A N 1
ATOM 1245 C CA . GLN A 1 160 ? -9.840 10.313 10.020 1.00 82.06 160 GLN A CA 1
ATOM 1246 C C . GLN A 1 160 ? -9.067 11.277 9.116 1.00 82.06 160 GLN A C 1
ATOM 1248 O O . GLN A 1 160 ? -8.492 12.235 9.626 1.00 82.06 160 GLN A O 1
ATOM 1253 N N . TYR A 1 161 ? -9.008 11.012 7.810 1.00 82.31 161 TYR A N 1
ATOM 1254 C CA . TYR A 1 161 ? -8.142 11.757 6.890 1.00 82.31 161 TYR A CA 1
ATOM 1255 C C . TYR A 1 161 ? -8.900 12.727 5.983 1.00 82.31 161 TYR A C 1
ATOM 1257 O O . TYR A 1 161 ? -8.287 13.658 5.475 1.00 82.31 161 TYR A O 1
ATOM 1265 N N . ILE A 1 162 ? -10.207 12.532 5.777 1.00 81.25 162 ILE A N 1
ATOM 1266 C CA . ILE A 1 162 ? -10.999 13.361 4.854 1.00 81.25 162 ILE A CA 1
ATOM 1267 C C . ILE A 1 162 ? -11.970 14.263 5.630 1.00 81.25 162 ILE A C 1
ATOM 1269 O O . ILE A 1 162 ? -11.958 15.476 5.444 1.00 81.25 162 ILE A O 1
ATOM 1273 N N . LEU A 1 163 ? -12.768 13.699 6.542 1.00 76.19 163 LEU A N 1
ATOM 1274 C CA . LEU A 1 163 ? -13.845 14.411 7.249 1.00 76.19 163 LEU A CA 1
ATOM 1275 C C . LEU A 1 163 ? -13.380 15.172 8.503 1.00 76.19 163 LEU A C 1
ATOM 1277 O O . LEU A 1 163 ? -13.906 16.240 8.788 1.00 76.19 163 LEU A O 1
ATOM 1281 N N . LEU A 1 164 ? -12.394 14.669 9.255 1.00 61.09 164 LEU A N 1
ATOM 1282 C CA . LEU A 1 164 ? -11.839 15.345 10.444 1.00 61.09 164 LEU A CA 1
ATOM 1283 C C . LEU A 1 164 ? -10.893 16.516 10.111 1.00 61.09 164 LEU A C 1
ATOM 1285 O O . LEU A 1 164 ? -10.154 16.976 10.980 1.00 61.09 164 LEU A O 1
ATOM 1289 N N . SER A 1 165 ? -10.919 17.018 8.875 1.00 56.25 165 SER A N 1
ATOM 1290 C CA . SER A 1 165 ? -10.028 18.081 8.419 1.00 56.25 165 SER A CA 1
ATOM 1291 C C . SER A 1 165 ? -10.338 19.462 9.017 1.00 56.25 165 SER A C 1
ATOM 1293 O O . SER A 1 165 ? -9.380 20.199 9.189 1.00 56.25 165 SER A O 1
ATOM 1295 N N . HIS A 1 166 ? -11.564 19.806 9.460 1.00 54.22 166 HIS A N 1
ATOM 1296 C CA . HIS A 1 166 ? -11.825 21.069 10.193 1.00 54.22 166 HIS A CA 1
ATOM 1297 C C . HIS A 1 166 ? -13.128 21.093 11.030 1.00 54.22 166 HIS A C 1
ATOM 1299 O O . HIS A 1 166 ? -14.212 21.181 10.459 1.00 54.22 166 HIS A O 1
ATOM 1305 N N . PRO A 1 167 ? -13.044 21.148 12.378 1.00 49.88 167 PRO A N 1
ATOM 1306 C CA . PRO A 1 167 ? -14.124 21.711 13.212 1.00 49.88 167 PRO A CA 1
ATOM 1307 C C . PRO A 1 167 ? -13.784 23.068 13.868 1.00 49.88 167 PRO A C 1
ATOM 1309 O O . PRO A 1 167 ? -14.669 23.731 14.396 1.00 49.88 167 PRO A O 1
ATOM 1312 N N . GLU A 1 168 ? -12.523 23.508 13.849 1.00 53.38 168 GLU A N 1
ATOM 1313 C CA . GLU A 1 168 ? -12.025 24.589 14.731 1.00 53.38 168 GLU A CA 1
ATOM 1314 C C . GLU A 1 168 ? -11.960 25.987 14.075 1.00 53.38 168 GLU A C 1
ATOM 1316 O O . GLU A 1 168 ? -11.201 26.840 14.523 1.00 53.38 168 GLU A O 1
ATOM 1321 N N . GLN A 1 169 ? -12.721 26.260 13.007 1.00 52.19 169 GLN A N 1
ATOM 1322 C CA . GLN A 1 169 ? -12.753 27.608 12.395 1.00 52.19 169 GLN A CA 1
ATOM 1323 C C . GLN A 1 169 ? -14.144 28.265 12.356 1.00 52.19 169 GLN A C 1
ATOM 1325 O O . GLN A 1 169 ? -14.239 29.472 12.161 1.00 52.19 169 GLN A O 1
ATOM 1330 N N . GLY A 1 170 ? -15.226 27.523 12.618 1.00 45.66 170 GLY A N 1
ATOM 1331 C CA . GLY A 1 170 ? -16.585 28.089 12.650 1.00 45.66 170 GLY A CA 1
ATOM 1332 C C . GLY A 1 170 ? -16.969 28.752 13.979 1.00 45.66 170 GLY A C 1
ATOM 1333 O O . GLY A 1 170 ? -17.833 29.621 14.003 1.00 45.66 170 GLY A O 1
ATOM 1334 N N . ALA A 1 171 ? -16.322 28.374 15.086 1.00 51.16 171 ALA A N 1
ATOM 1335 C CA . ALA A 1 171 ? -16.696 28.835 16.427 1.00 51.16 171 ALA A CA 1
ATOM 1336 C C . ALA A 1 171 ? -16.038 30.164 16.849 1.00 51.16 171 ALA A C 1
ATOM 1338 O O . ALA A 1 171 ? -16.459 30.753 17.838 1.00 51.16 171 ALA A O 1
ATOM 1339 N N . LEU A 1 172 ? -15.033 30.649 16.110 1.00 55.88 172 LEU A N 1
ATOM 1340 C CA . LEU A 1 172 ? -14.319 31.898 16.422 1.00 55.88 172 LEU A CA 1
ATOM 1341 C C . LEU A 1 172 ? -14.886 33.137 15.703 1.00 55.88 172 LEU A C 1
ATOM 1343 O O . LEU A 1 172 ? -14.465 34.246 16.011 1.00 55.88 172 LEU A O 1
ATOM 1347 N N . ASN A 1 173 ? -15.856 32.968 14.794 1.00 49.19 173 ASN A N 1
ATOM 1348 C CA . ASN A 1 173 ? -16.472 34.067 14.031 1.00 49.19 173 ASN A CA 1
ATOM 1349 C C . ASN A 1 173 ? -17.874 34.471 14.528 1.00 49.19 173 ASN A C 1
ATOM 1351 O O . ASN A 1 173 ? -18.498 35.338 13.931 1.00 49.19 173 ASN A O 1
ATOM 1355 N N . LEU A 1 174 ? -18.384 33.854 15.601 1.00 56.78 174 LEU A N 1
ATOM 1356 C CA . LEU A 1 174 ? -19.695 34.190 16.188 1.00 56.78 174 LEU A CA 1
ATOM 1357 C C . LEU A 1 174 ? -19.586 34.956 17.517 1.00 56.78 174 LEU A C 1
ATOM 1359 O O . LEU A 1 174 ? -20.590 35.177 18.188 1.00 56.78 174 LEU A O 1
ATOM 1363 N N . SER A 1 175 ? -18.370 35.342 17.909 1.00 53.53 175 SER A N 1
ATOM 1364 C CA . SER A 1 175 ? -18.094 36.103 19.131 1.00 53.53 175 SER A CA 1
ATOM 1365 C C . SER A 1 175 ? -17.247 37.357 18.877 1.00 53.53 175 SER A C 1
ATOM 1367 O O . SER A 1 175 ? -16.520 37.781 19.777 1.00 53.53 175 SER A O 1
ATOM 1369 N N . GLN A 1 176 ? -17.303 37.916 17.663 1.00 46.88 176 GLN A N 1
ATOM 1370 C CA . GLN A 1 176 ? -16.817 39.265 17.354 1.00 46.88 176 GLN A CA 1
ATOM 1371 C C . GLN A 1 176 ? -17.947 40.107 16.776 1.00 46.88 176 GLN A C 1
ATOM 1373 O O . GLN A 1 176 ? -18.742 39.539 15.995 1.00 46.88 176 GLN A O 1
#

Radius of gyration: 25.84 Å; chains: 1; bounding box: 46×70×88 Å

Foldseek 3Di:
DDDDDDDDDDDDPPPDPDPVNVVVVVVVVLVVVCVVLVPDPVLLVLLLVVLVVLLPVQVVVLVCCVVVDDPDDDPVVVVVSVVSNVLNVVSVVCNVVVLVCLVSLVVLLVVLVCCCVVPVVVCVVVVNLPPDPCVVVNVVSVVSNVSSVVSRPVSSCCVPPPVVPDDPPPPVVVPD